Protein AF-A0A2V9PQF4-F1 (afdb_monomer_lite)

Radius of gyration: 22.5 Å; chains: 1; bounding box: 39×33×66 Å

pLDDT: mean 85.59, std 16.94, range [38.25, 98.25]

Secondary structure (DSSP, 8-state):
-----B-SS--TTGGGHHHHHHHHHHH--TTEEEEEEEES--BSS--HHHHHHHHHHHHHHHHHHHTSTTEEEEEEEEE--STTS--SS--THHHHHHHHHHHHHHHHHTTT--SSSS--

Structure (mmCIF, N/CA/C/O backbone):
data_AF-A0A2V9PQF4-F1
#
_entry.id   AF-A0A2V9PQF4-F1
#
loop_
_atom_site.group_PDB
_atom_site.id
_atom_site.type_symbol
_atom_site.label_atom_id
_atom_site.label_alt_id
_atom_site.label_comp_id
_atom_site.label_asym_id
_atom_site.label_entity_id
_atom_site.label_seq_id
_atom_site.pdbx_PDB_ins_code
_atom_site.Cartn_x
_atom_site.Cartn_y
_atom_site.Cartn_z
_atom_site.occupancy
_atom_site.B_iso_or_equiv
_atom_site.auth_seq_id
_atom_site.auth_comp_id
_atom_site.auth_asym_id
_atom_site.auth_atom_id
_atom_site.pdbx_PDB_model_num
ATOM 1 N N . MET A 1 1 ? -7.085 -3.416 -2.091 1.00 93.25 1 MET A N 1
ATOM 2 C CA . MET A 1 1 ? -6.647 -2.292 -2.950 1.00 93.25 1 MET A CA 1
ATOM 3 C C . MET A 1 1 ? -5.700 -2.848 -3.999 1.00 93.25 1 MET A C 1
ATOM 5 O O . MET A 1 1 ? -5.061 -3.845 -3.706 1.00 93.25 1 MET A O 1
ATOM 9 N N . SER A 1 2 ? -5.630 -2.250 -5.186 1.00 95.25 2 SER A N 1
ATOM 10 C CA . SER A 1 2 ? -4.855 -2.750 -6.334 1.00 95.25 2 SER A CA 1
ATOM 11 C C . SER A 1 2 ? -4.392 -1.574 -7.198 1.00 95.25 2 SER A C 1
ATOM 13 O O . SER A 1 2 ? -4.967 -0.488 -7.058 1.00 95.25 2 SER A O 1
ATOM 15 N N . ASP A 1 3 ? -3.405 -1.789 -8.068 1.00 95.56 3 ASP A N 1
ATOM 16 C CA . ASP A 1 3 ? -3.048 -0.884 -9.175 1.00 95.56 3 ASP A CA 1
ATOM 17 C C . ASP A 1 3 ? -2.666 0.536 -8.723 1.00 95.56 3 ASP A C 1
ATOM 19 O O . ASP A 1 3 ? -3.000 1.538 -9.363 1.00 95.56 3 ASP A O 1
ATOM 23 N N . ILE A 1 4 ? -1.962 0.646 -7.595 1.00 95.75 4 ILE A N 1
ATOM 24 C CA . ILE A 1 4 ? -1.623 1.939 -6.987 1.00 95.75 4 ILE A CA 1
ATOM 25 C C . ILE A 1 4 ? -0.454 2.619 -7.713 1.00 95.75 4 ILE A C 1
ATOM 27 O O . ILE A 1 4 ? -0.456 3.846 -7.825 1.00 95.75 4 ILE A O 1
ATOM 31 N N . HIS A 1 5 ? 0.506 1.837 -8.220 1.00 96.19 5 HIS A N 1
ATOM 32 C CA . HIS A 1 5 ? 1.656 2.308 -8.997 1.00 96.19 5 HIS A CA 1
ATOM 33 C C . HIS A 1 5 ? 2.476 3.413 -8.303 1.00 96.19 5 HIS A C 1
ATOM 35 O O . HIS A 1 5 ? 2.659 4.510 -8.837 1.00 96.19 5 HIS A O 1
ATOM 41 N N . PHE A 1 6 ? 2.987 3.135 -7.102 1.00 97.00 6 PHE A N 1
ATOM 42 C CA . PHE A 1 6 ? 3.854 4.054 -6.370 1.00 97.00 6 PHE A CA 1
ATOM 43 C C . PHE A 1 6 ? 5.101 4.417 -7.180 1.00 97.00 6 PHE A C 1
ATOM 45 O O . PHE A 1 6 ? 5.852 3.553 -7.633 1.00 97.00 6 PHE A O 1
ATOM 52 N N . GLY A 1 7 ? 5.332 5.721 -7.321 1.00 95.56 7 GLY A N 1
ATOM 53 C CA . GLY A 1 7 ? 6.536 6.300 -7.908 1.00 95.56 7 GLY A CA 1
ATOM 54 C C . GLY A 1 7 ? 7.259 7.229 -6.931 1.00 95.56 7 GLY A C 1
ATOM 55 O O . GLY A 1 7 ? 6.784 7.503 -5.830 1.00 95.56 7 GLY A O 1
ATOM 56 N N . LEU A 1 8 ? 8.396 7.785 -7.359 1.00 93.50 8 LEU A N 1
ATOM 57 C CA . LEU A 1 8 ? 9.195 8.729 -6.552 1.00 93.50 8 LEU A CA 1
ATOM 58 C C . LEU A 1 8 ? 8.577 10.135 -6.428 1.00 93.50 8 LEU A C 1
ATOM 60 O O . LEU A 1 8 ? 9.115 10.990 -5.729 1.00 93.50 8 LEU A O 1
ATOM 64 N N . GLY A 1 9 ? 7.487 10.396 -7.149 1.00 91.12 9 GLY A N 1
ATOM 65 C CA . GLY A 1 9 ? 6.788 11.677 -7.152 1.00 91.12 9 GLY A CA 1
ATOM 66 C C . GLY A 1 9 ? 5.627 11.738 -6.160 1.00 91.12 9 GLY A C 1
ATOM 67 O O . GLY A 1 9 ? 5.575 11.033 -5.155 1.00 91.12 9 GLY A O 1
ATOM 68 N N . VAL A 1 10 ? 4.660 12.603 -6.462 1.00 89.25 10 VAL A N 1
ATOM 69 C CA . VAL A 1 10 ? 3.424 12.709 -5.682 1.00 89.25 10 VAL A CA 1
ATOM 70 C C . VAL A 1 10 ? 2.529 11.511 -5.987 1.00 89.25 10 VAL A C 1
ATOM 72 O O . VAL A 1 10 ? 2.092 11.333 -7.121 1.00 89.25 10 VAL A O 1
ATOM 75 N N . ASN A 1 11 ? 2.207 10.731 -4.957 1.00 92.44 11 ASN A N 1
ATOM 76 C CA . ASN A 1 11 ? 1.321 9.578 -5.070 1.00 92.44 11 ASN A CA 1
ATOM 77 C C . ASN A 1 11 ? -0.078 9.934 -4.562 1.00 92.44 11 ASN A C 1
ATOM 79 O O . ASN A 1 11 ? -0.268 10.280 -3.393 1.00 92.44 11 ASN A O 1
ATOM 83 N N . ALA A 1 12 ? -1.081 9.835 -5.438 1.00 92.38 12 ALA A N 1
ATOM 84 C CA . ALA A 1 12 ? -2.456 10.221 -5.119 1.00 92.38 12 ALA A CA 1
ATOM 85 C C . ALA A 1 12 ? -3.061 9.401 -3.965 1.00 92.38 12 ALA A C 1
ATOM 87 O O . ALA A 1 12 ? -3.910 9.910 -3.234 1.00 92.38 12 ALA A O 1
ATOM 88 N N . ALA A 1 13 ? -2.625 8.149 -3.790 1.00 93.62 13 ALA A N 1
ATOM 89 C CA . ALA A 1 13 ? -3.068 7.286 -2.700 1.00 93.62 13 ALA A CA 1
ATOM 90 C C . ALA A 1 13 ? -2.664 7.836 -1.322 1.00 93.62 13 ALA A C 1
ATOM 92 O O . ALA A 1 13 ? -3.488 7.848 -0.409 1.00 93.62 13 ALA A O 1
ATOM 93 N N . SER A 1 14 ? -1.450 8.379 -1.183 1.00 93.12 14 SER A N 1
ATOM 94 C CA . SER A 1 14 ? -0.945 8.911 0.090 1.00 93.12 14 SER A CA 1
ATOM 95 C C . SER A 1 14 ? -1.777 10.086 0.607 1.00 93.12 14 SER A C 1
ATOM 97 O O . SER A 1 14 ? -2.049 10.180 1.800 1.00 93.12 14 SER A O 1
ATOM 99 N N . ALA A 1 15 ? -2.284 10.936 -0.289 1.00 94.62 15 ALA A N 1
ATOM 100 C CA . ALA A 1 15 ? -3.177 12.039 0.075 1.00 94.62 15 ALA A CA 1
ATOM 101 C C . ALA A 1 15 ? -4.594 11.587 0.490 1.00 94.62 15 ALA A C 1
ATOM 103 O O . ALA A 1 15 ? -5.392 12.409 0.943 1.00 94.62 15 ALA A O 1
ATOM 104 N N . LYS A 1 16 ? -4.924 10.300 0.311 1.00 96.25 16 LYS A N 1
ATOM 105 C CA . LYS A 1 16 ? -6.264 9.737 0.525 1.00 96.25 16 LYS A CA 1
ATOM 106 C C . LYS A 1 16 ? -6.392 8.876 1.783 1.00 96.25 16 LYS A C 1
ATOM 108 O O . LYS A 1 16 ? -7.463 8.320 2.009 1.00 96.25 16 LYS A O 1
ATOM 113 N N . ILE A 1 17 ? -5.349 8.758 2.610 1.00 97.50 17 ILE A N 1
ATOM 114 C CA . ILE A 1 17 ? -5.343 7.854 3.778 1.00 97.50 17 ILE A CA 1
ATOM 115 C C . ILE A 1 17 ? -6.546 8.097 4.703 1.00 97.50 17 ILE A C 1
ATOM 117 O O . ILE A 1 17 ? -7.227 7.149 5.091 1.00 97.50 17 ILE A O 1
ATOM 121 N N . GLN A 1 18 ? -6.860 9.355 5.026 1.00 97.88 18 GLN A N 1
ATOM 122 C CA . GLN A 1 18 ? -7.981 9.662 5.924 1.00 97.88 18 GLN A CA 1
ATOM 123 C C . GLN A 1 18 ? -9.344 9.393 5.277 1.00 97.88 18 GLN A C 1
ATOM 125 O O . GLN A 1 18 ? -10.268 8.947 5.949 1.00 97.88 18 GLN A O 1
ATOM 130 N N . GLN A 1 19 ? -9.465 9.610 3.968 1.00 98.00 19 GLN A N 1
ATOM 131 C CA . GLN A 1 19 ? -10.668 9.300 3.203 1.00 98.00 19 GLN A CA 1
ATOM 132 C C . GLN A 1 19 ? -10.886 7.784 3.128 1.00 98.00 19 GLN A C 1
ATOM 134 O O . GLN A 1 19 ? -12.012 7.328 3.301 1.00 98.00 19 GLN A O 1
ATOM 139 N N . ILE A 1 20 ? -9.816 7.003 2.941 1.00 97.31 20 ILE A N 1
ATOM 140 C CA . ILE A 1 20 ? -9.859 5.535 2.977 1.00 97.31 20 ILE A CA 1
ATOM 141 C C . ILE A 1 20 ? -10.287 5.062 4.367 1.00 97.31 20 ILE A C 1
ATOM 143 O O . ILE A 1 20 ? -11.227 4.279 4.472 1.00 97.31 20 ILE A O 1
ATOM 147 N N . LYS A 1 21 ? -9.663 5.578 5.436 1.00 97.00 21 LYS A N 1
ATOM 148 C CA . LYS A 1 21 ? -10.067 5.279 6.817 1.00 97.00 21 LYS A CA 1
ATOM 149 C C . LYS A 1 21 ? -11.552 5.570 7.032 1.00 97.00 21 LYS A C 1
ATOM 151 O O . LYS A 1 21 ? -12.256 4.717 7.558 1.00 97.00 21 LYS A O 1
ATOM 156 N N . GLY A 1 22 ? -12.020 6.752 6.632 1.00 97.00 22 GLY A N 1
ATOM 157 C CA . GLY A 1 22 ? -13.417 7.156 6.791 1.00 97.00 22 GLY A CA 1
ATOM 158 C C . GLY A 1 22 ? -14.386 6.239 6.047 1.00 97.00 22 GLY A C 1
ATOM 159 O O . GLY A 1 22 ? -15.396 5.844 6.619 1.00 97.00 22 GLY A O 1
ATOM 160 N N . ALA A 1 23 ? -14.047 5.851 4.815 1.00 96.50 23 ALA A N 1
ATOM 161 C CA . ALA A 1 23 ? -14.845 4.922 4.019 1.00 96.50 23 ALA A CA 1
ATOM 162 C C . ALA A 1 23 ? -14.881 3.510 4.621 1.00 96.50 23 ALA A C 1
ATOM 164 O O . ALA A 1 23 ? -15.921 2.871 4.620 1.00 96.50 23 ALA A O 1
ATOM 165 N N . VAL A 1 24 ? -13.770 3.015 5.175 1.00 95.25 24 VAL A N 1
ATOM 166 C CA . VAL A 1 24 ? -13.779 1.734 5.901 1.00 95.25 24 VAL A CA 1
ATOM 167 C C . VAL A 1 24 ? -14.619 1.861 7.171 1.00 95.25 24 VAL A C 1
ATOM 169 O O . VAL A 1 24 ? -15.468 1.018 7.435 1.00 95.25 24 VAL A O 1
ATOM 172 N N . GLN A 1 25 ? -14.424 2.937 7.937 1.00 95.12 25 GLN A N 1
ATOM 173 C CA . GLN A 1 25 ? -15.127 3.174 9.195 1.00 95.12 25 GLN A CA 1
ATOM 174 C C . GLN A 1 25 ? -16.652 3.264 9.022 1.00 95.12 25 GLN A C 1
ATOM 176 O O . GLN A 1 25 ? -17.375 2.881 9.937 1.00 95.12 25 GLN A O 1
ATOM 181 N N . SER A 1 26 ? -17.149 3.749 7.879 1.00 94.69 26 SER A N 1
ATOM 182 C CA . SER A 1 26 ? -18.592 3.818 7.616 1.00 94.69 26 SER A CA 1
ATOM 183 C C . SER A 1 26 ? -19.245 2.462 7.340 1.00 94.69 26 SER A C 1
ATOM 185 O O . SER A 1 26 ? -20.460 2.360 7.466 1.00 94.69 26 SER A O 1
ATOM 187 N N . GLU A 1 27 ? -18.467 1.439 6.979 1.00 91.94 27 GLU A N 1
ATOM 188 C CA . GLU A 1 27 ? -18.982 0.120 6.576 1.00 91.94 27 GLU A CA 1
ATOM 189 C C . GLU A 1 27 ? -18.870 -0.943 7.676 1.00 91.94 27 GLU A C 1
ATOM 191 O O . GLU A 1 27 ? -19.556 -1.965 7.648 1.00 91.94 27 GLU A O 1
ATOM 196 N N . ILE A 1 28 ? -17.985 -0.732 8.646 1.00 89.69 28 ILE A N 1
ATOM 197 C CA . ILE A 1 28 ? -17.714 -1.710 9.701 1.00 89.69 28 ILE A CA 1
ATOM 198 C C . ILE A 1 28 ? -18.725 -1.624 10.852 1.00 89.69 28 ILE A C 1
ATOM 200 O O . ILE A 1 28 ? -19.247 -0.563 11.194 1.00 89.69 28 ILE A O 1
ATOM 204 N N . GLN A 1 29 ? -18.946 -2.759 11.508 1.00 85.19 29 GLN A N 1
ATOM 205 C CA . GLN A 1 29 ? -19.729 -2.857 12.740 1.00 85.19 29 GLN A CA 1
ATOM 206 C C . GLN A 1 29 ? -18.820 -3.180 13.932 1.00 85.19 29 GLN A C 1
ATOM 208 O O . GLN A 1 29 ? -17.632 -3.479 13.777 1.00 85.19 29 GLN A O 1
ATOM 213 N N . GLU A 1 30 ? -19.372 -3.121 15.140 1.00 81.38 30 GLU A N 1
ATOM 214 C CA . GLU A 1 30 ? -18.645 -3.491 16.353 1.00 81.38 30 GLU A CA 1
ATOM 215 C C . GLU A 1 30 ? -18.164 -4.952 16.290 1.00 81.38 30 GLU A C 1
ATOM 217 O O . GLU A 1 30 ? -18.938 -5.852 15.968 1.00 81.38 30 GLU A O 1
ATOM 222 N N . GLY A 1 31 ? -16.878 -5.186 16.585 1.00 81.81 31 GLY A N 1
ATOM 223 C CA . GLY A 1 31 ? -16.286 -6.529 16.570 1.00 81.81 31 GLY A CA 1
ATOM 224 C C . GLY A 1 31 ? -15.847 -7.020 15.186 1.00 81.81 31 GLY A C 1
ATOM 225 O O . GLY A 1 31 ? -15.726 -8.226 14.985 1.00 81.81 31 GLY A O 1
ATOM 226 N N . THR A 1 32 ? -15.609 -6.112 14.234 1.00 92.69 32 THR A N 1
ATOM 227 C CA . THR A 1 32 ? -15.147 -6.470 12.884 1.00 92.69 32 THR A CA 1
ATOM 228 C C . THR A 1 32 ? -13.644 -6.766 12.861 1.00 92.69 32 THR A C 1
ATOM 230 O O . THR A 1 32 ? -12.823 -5.958 13.306 1.00 92.69 32 THR A O 1
ATOM 233 N N . ASP A 1 33 ? -13.279 -7.904 12.272 1.00 95.38 33 ASP A N 1
ATOM 234 C CA . ASP A 1 33 ? -11.904 -8.224 11.893 1.00 95.38 33 ASP A CA 1
ATOM 235 C C . ASP A 1 33 ? -11.557 -7.548 10.555 1.00 95.38 33 ASP A C 1
ATOM 237 O O . ASP A 1 33 ? -12.312 -7.643 9.587 1.00 95.38 33 ASP A O 1
ATOM 241 N N . LEU A 1 34 ? -10.403 -6.880 10.479 1.00 96.00 34 LEU A N 1
ATOM 242 C CA . LEU A 1 34 ? -9.969 -6.134 9.294 1.00 96.00 34 LEU A CA 1
ATOM 243 C C . LEU A 1 34 ? -8.628 -6.651 8.772 1.00 96.00 34 LEU A C 1
ATOM 245 O O . LEU A 1 34 ? -7.636 -6.648 9.497 1.00 96.00 34 LEU A O 1
ATOM 249 N N . LEU A 1 35 ? -8.582 -7.028 7.495 1.00 97.19 35 LEU A N 1
ATOM 250 C CA . LEU A 1 35 ? -7.363 -7.413 6.782 1.00 97.19 35 LEU A CA 1
ATOM 251 C C . LEU A 1 35 ? -7.127 -6.451 5.614 1.00 97.19 35 LEU A C 1
ATOM 253 O O . LEU A 1 35 ? -8.006 -6.278 4.767 1.00 97.19 35 LEU A O 1
ATOM 257 N N . LEU A 1 36 ? -5.944 -5.841 5.547 1.00 97.50 36 LEU A N 1
ATOM 258 C CA . LEU A 1 36 ? -5.552 -5.016 4.406 1.00 97.50 36 LEU A CA 1
ATOM 259 C C . LEU A 1 36 ? -4.914 -5.903 3.332 1.00 97.50 36 LEU A C 1
ATOM 261 O O . LEU A 1 36 ? -3.949 -6.611 3.595 1.00 97.50 36 LEU A O 1
ATOM 265 N N . ILE A 1 37 ? -5.435 -5.857 2.108 1.00 98.06 37 ILE A N 1
ATOM 266 C CA . ILE A 1 37 ? -4.876 -6.606 0.975 1.00 98.06 37 ILE A CA 1
ATOM 267 C C . ILE A 1 37 ? -4.461 -5.622 -0.118 1.00 98.06 37 ILE A C 1
ATOM 269 O O . ILE A 1 37 ? -5.290 -4.825 -0.571 1.00 98.06 37 ILE A O 1
ATOM 273 N N . LEU A 1 38 ? -3.202 -5.697 -0.552 1.00 97.75 38 LEU A N 1
ATOM 274 C CA . LEU A 1 38 ? -2.691 -5.053 -1.762 1.00 97.75 38 LEU A CA 1
ATOM 275 C C . LEU A 1 38 ? -2.522 -6.133 -2.835 1.00 97.75 38 LEU A C 1
ATOM 277 O O . LEU A 1 38 ? -1.659 -6.997 -2.711 1.00 97.75 38 LEU A O 1
ATOM 281 N N . SER A 1 39 ? -3.381 -6.122 -3.849 1.00 96.69 39 SER A N 1
ATOM 282 C CA . SER A 1 39 ? -3.556 -7.219 -4.807 1.00 96.69 39 SER A CA 1
ATOM 283 C C . SER A 1 39 ? -2.865 -6.986 -6.153 1.00 96.69 39 SER A C 1
ATOM 285 O O . SER A 1 39 ? -3.432 -7.332 -7.184 1.00 96.69 39 SER A O 1
ATOM 287 N N . GLY A 1 40 ? -1.662 -6.418 -6.139 1.00 94.56 40 GLY A N 1
ATOM 288 C CA . GLY A 1 40 ? -0.839 -6.223 -7.331 1.00 94.56 40 GLY A CA 1
ATOM 289 C C . GLY A 1 40 ? -0.654 -4.769 -7.737 1.00 94.56 40 GLY A C 1
ATOM 290 O O . GLY A 1 40 ? -1.348 -3.869 -7.251 1.00 94.56 40 GLY A O 1
ATOM 291 N N . ASP A 1 41 ? 0.328 -4.578 -8.617 1.00 96.75 41 ASP A N 1
ATOM 292 C CA . ASP A 1 41 ? 0.744 -3.309 -9.211 1.00 96.75 41 ASP A CA 1
ATOM 293 C C . ASP A 1 41 ? 0.903 -2.212 -8.149 1.00 96.75 41 ASP A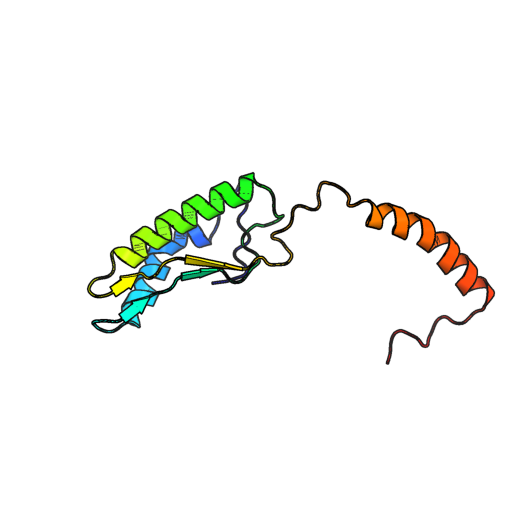 C 1
ATOM 295 O O . ASP A 1 41 ? 0.306 -1.128 -8.176 1.00 96.75 41 ASP A O 1
ATOM 299 N N . ILE A 1 42 ? 1.706 -2.557 -7.142 1.00 97.44 42 ILE A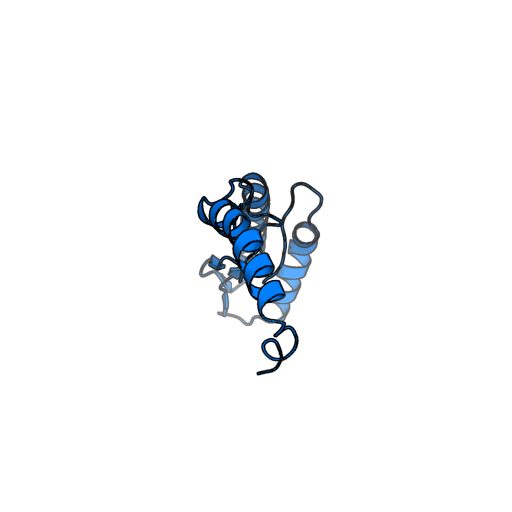 N 1
ATOM 300 C CA . ILE A 1 42 ? 2.032 -1.712 -6.000 1.00 97.44 42 ILE A CA 1
ATOM 301 C C . ILE A 1 42 ? 3.037 -0.650 -6.434 1.00 97.44 42 ILE A C 1
ATOM 303 O O . ILE A 1 42 ? 2.805 0.530 -6.190 1.00 97.44 42 ILE A O 1
ATOM 307 N N . ALA A 1 43 ? 4.139 -1.049 -7.064 1.00 97.38 43 ALA A N 1
ATOM 308 C CA . ALA A 1 43 ? 5.178 -0.172 -7.589 1.00 97.38 43 ALA A CA 1
ATOM 309 C C . ALA A 1 43 ? 4.922 0.173 -9.066 1.00 97.38 43 ALA A C 1
ATOM 311 O O . ALA A 1 43 ? 4.269 -0.569 -9.792 1.00 97.38 43 ALA A O 1
ATOM 312 N N . PHE A 1 44 ? 5.438 1.314 -9.530 1.00 96.69 44 PHE A N 1
ATOM 313 C CA . PHE A 1 44 ? 5.289 1.739 -10.926 1.00 96.69 44 PHE A CA 1
ATOM 314 C C . PHE A 1 44 ? 6.135 0.904 -11.908 1.00 96.69 44 PHE A C 1
ATOM 316 O O . PHE A 1 44 ? 5.695 0.608 -13.022 1.00 96.69 44 PHE A O 1
ATOM 323 N N . SER A 1 45 ? 7.360 0.547 -11.514 1.00 95.94 45 SER A N 1
ATOM 324 C CA . SER A 1 45 ? 8.323 -0.196 -12.337 1.00 95.94 45 SER A CA 1
ATOM 325 C C . SER A 1 45 ? 9.138 -1.239 -11.561 1.00 95.94 45 SER A C 1
ATOM 327 O O . SER A 1 45 ? 10.180 -1.691 -12.035 1.00 95.94 45 SER A O 1
ATOM 329 N N . GLY A 1 46 ? 8.687 -1.597 -10.358 1.00 95.44 46 GLY A N 1
ATOM 330 C CA . GLY A 1 46 ? 9.289 -2.625 -9.513 1.00 95.44 46 GLY A CA 1
ATOM 331 C C . GLY A 1 46 ? 10.602 -2.215 -8.846 1.00 95.44 46 GLY A C 1
ATOM 332 O O . GLY A 1 46 ? 11.260 -3.048 -8.220 1.00 95.44 46 GLY A O 1
ATOM 333 N N . LYS A 1 47 ? 11.006 -0.944 -8.945 1.00 95.94 47 LYS A N 1
ATOM 334 C CA . LYS A 1 47 ? 12.292 -0.482 -8.406 1.00 95.94 47 LYS A CA 1
ATOM 335 C C . LYS A 1 47 ? 12.246 -0.404 -6.889 1.00 95.94 47 LYS A C 1
ATOM 337 O O . LYS A 1 47 ? 11.272 0.057 -6.300 1.00 95.94 47 LYS A O 1
ATOM 342 N N . GLN A 1 48 ? 13.363 -0.725 -6.238 1.00 96.06 48 GLN A N 1
ATOM 343 C CA . GLN A 1 48 ? 13.453 -0.715 -4.772 1.00 96.06 48 GLN A CA 1
ATOM 344 C C . GLN A 1 48 ? 13.021 0.620 -4.139 1.00 96.06 48 GLN A C 1
ATOM 346 O O . GLN A 1 48 ? 12.336 0.627 -3.121 1.00 96.06 48 GLN A O 1
ATOM 351 N N . ALA A 1 49 ? 13.387 1.750 -4.748 1.00 97.00 49 ALA A N 1
ATOM 352 C CA . ALA A 1 49 ? 13.029 3.068 -4.227 1.00 97.00 49 ALA A 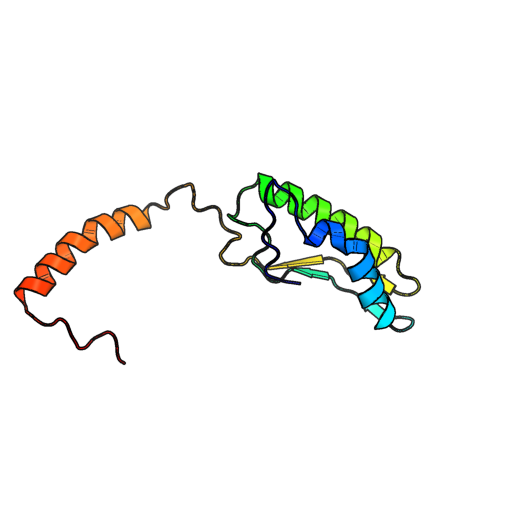CA 1
ATOM 353 C C . ALA A 1 49 ? 11.512 3.351 -4.279 1.00 97.00 49 ALA A C 1
ATOM 355 O O . ALA A 1 49 ? 11.007 4.091 -3.441 1.00 97.00 49 ALA A O 1
ATOM 356 N N . GLU A 1 50 ? 10.780 2.744 -5.218 1.00 97.31 50 GLU A N 1
ATOM 357 C CA . GLU A 1 50 ? 9.315 2.834 -5.297 1.00 97.31 50 GLU A CA 1
ATOM 358 C C . GLU A 1 50 ? 8.664 2.057 -4.145 1.00 97.31 50 GLU A C 1
ATOM 360 O O . GLU A 1 50 ? 7.725 2.542 -3.516 1.00 97.31 50 GLU A O 1
ATOM 365 N N . TYR A 1 51 ? 9.226 0.897 -3.793 1.00 97.19 51 TYR A N 1
ATOM 366 C CA . TYR A 1 51 ? 8.777 0.122 -2.637 1.00 97.19 51 TYR A CA 1
ATOM 367 C C . TYR A 1 51 ? 9.033 0.816 -1.306 1.00 97.19 51 TYR A C 1
ATOM 369 O O . TYR A 1 51 ? 8.206 0.686 -0.410 1.00 97.19 51 TYR A O 1
ATOM 377 N N . SER A 1 52 ? 10.114 1.587 -1.162 1.00 97.62 52 SER A N 1
ATOM 378 C CA . SER A 1 52 ? 10.306 2.410 0.040 1.00 97.62 52 SER A CA 1
ATOM 379 C C . SER A 1 52 ? 9.127 3.367 0.247 1.00 97.62 52 SER A C 1
ATOM 381 O O . SER A 1 52 ? 8.578 3.442 1.342 1.00 97.62 52 SER A O 1
ATOM 383 N N . VAL A 1 53 ? 8.670 4.022 -0.826 1.00 97.56 53 VAL A N 1
ATOM 384 C CA . VAL A 1 53 ? 7.501 4.915 -0.782 1.00 97.56 53 VAL A CA 1
ATOM 385 C C . VAL A 1 53 ? 6.210 4.140 -0.493 1.00 97.56 53 VAL A C 1
ATOM 387 O O . VAL A 1 53 ? 5.376 4.593 0.291 1.00 97.56 53 VAL A O 1
ATOM 390 N N . ALA A 1 54 ? 6.041 2.961 -1.098 1.00 97.19 54 ALA A N 1
ATOM 391 C CA . ALA A 1 54 ? 4.888 2.103 -0.842 1.00 97.19 54 ALA A CA 1
ATOM 392 C C . ALA A 1 54 ? 4.830 1.625 0.621 1.00 97.19 54 ALA A C 1
ATOM 394 O O . ALA A 1 54 ? 3.752 1.597 1.211 1.00 97.19 54 ALA A O 1
ATOM 395 N N . ILE A 1 55 ? 5.976 1.286 1.220 1.00 97.56 55 ILE A N 1
ATOM 396 C CA . ILE A 1 55 ? 6.081 0.870 2.625 1.00 97.56 55 ILE A CA 1
ATOM 397 C C . ILE A 1 55 ? 5.657 2.009 3.550 1.00 97.56 55 ILE A C 1
ATOM 399 O O . ILE A 1 55 ? 4.838 1.776 4.437 1.00 97.56 55 ILE A O 1
ATOM 403 N N . ASP A 1 56 ? 6.145 3.231 3.322 1.00 97.44 56 ASP A N 1
ATOM 404 C CA . ASP A 1 56 ? 5.753 4.397 4.123 1.00 97.44 56 ASP A CA 1
ATOM 405 C C . ASP A 1 56 ? 4.231 4.609 4.079 1.00 97.44 56 ASP A C 1
ATOM 407 O O . ASP A 1 56 ? 3.582 4.779 5.114 1.00 97.44 56 ASP A O 1
ATOM 411 N N . PHE A 1 57 ? 3.632 4.499 2.887 1.00 97.69 57 PHE A N 1
ATOM 412 C CA . PHE A 1 57 ? 2.180 4.552 2.728 1.00 97.69 57 PHE A CA 1
ATOM 413 C C . PHE A 1 57 ? 1.455 3.437 3.490 1.00 97.69 57 PHE A C 1
ATOM 415 O O . PHE A 1 57 ? 0.473 3.718 4.178 1.00 97.69 57 PHE A O 1
ATOM 422 N N . VAL A 1 58 ? 1.902 2.182 3.361 1.00 97.94 58 VAL A N 1
ATOM 423 C CA . VAL A 1 58 ? 1.271 1.034 4.030 1.00 97.94 58 VAL A CA 1
ATOM 424 C C . VAL A 1 58 ? 1.331 1.214 5.539 1.00 97.94 58 VAL A C 1
ATOM 426 O O . VAL A 1 58 ? 0.307 1.078 6.196 1.00 97.94 58 VAL A O 1
ATOM 429 N N . VAL A 1 59 ? 2.483 1.606 6.083 1.00 98.06 59 VAL A N 1
ATOM 430 C CA . VAL A 1 59 ? 2.659 1.859 7.517 1.00 98.06 59 VAL A CA 1
ATOM 431 C C . VAL A 1 59 ? 1.694 2.939 8.013 1.00 98.06 59 VAL A C 1
ATOM 433 O O . VAL A 1 59 ? 1.072 2.785 9.066 1.00 98.06 59 VAL A O 1
ATOM 436 N N . ASP A 1 60 ? 1.535 4.031 7.271 1.00 98.25 60 ASP A N 1
ATOM 437 C CA . ASP A 1 60 ? 0.633 5.108 7.677 1.00 98.25 60 ASP A CA 1
ATOM 438 C C . ASP A 1 60 ? -0.847 4.741 7.510 1.00 98.25 60 ASP A C 1
ATOM 440 O O . ASP A 1 60 ? -1.677 5.117 8.347 1.00 98.25 60 ASP A O 1
ATOM 444 N N . LEU A 1 61 ? -1.189 3.953 6.489 1.00 98.19 61 LEU A N 1
ATOM 445 C CA . LEU A 1 61 ? -2.534 3.417 6.316 1.00 98.19 61 LEU A CA 1
ATOM 446 C C . LEU A 1 61 ? -2.880 2.403 7.413 1.00 98.19 61 LEU A C 1
ATOM 448 O O . LEU A 1 61 ? -3.964 2.486 7.985 1.00 98.19 61 LEU A O 1
ATOM 452 N N . GLU A 1 62 ? -1.970 1.494 7.761 1.00 97.88 62 GLU A N 1
ATOM 453 C CA . GLU A 1 62 ? -2.142 0.543 8.862 1.00 97.88 62 GLU A CA 1
ATOM 454 C C . GLU A 1 62 ? -2.434 1.268 10.175 1.00 97.88 62 GLU A C 1
ATOM 456 O O . GLU A 1 62 ? -3.426 0.956 10.832 1.00 97.88 62 GLU A O 1
ATOM 461 N N . LYS A 1 63 ? -1.646 2.296 10.524 1.00 97.94 63 LYS A N 1
ATOM 462 C CA . LYS A 1 63 ? -1.907 3.129 11.713 1.00 97.94 63 LYS A CA 1
ATOM 463 C C . LYS A 1 63 ? -3.295 3.767 11.660 1.00 97.94 63 LYS A C 1
ATOM 465 O O . LYS A 1 63 ? -4.014 3.787 12.662 1.00 97.94 63 LYS A O 1
ATOM 470 N N . ALA A 1 64 ? -3.691 4.297 10.502 1.00 97.88 64 ALA A N 1
ATOM 471 C CA . ALA A 1 64 ? -4.999 4.919 10.334 1.00 97.88 64 ALA A CA 1
ATOM 472 C C . ALA A 1 64 ? -6.140 3.904 10.527 1.00 97.88 64 ALA A C 1
ATOM 474 O O . ALA A 1 64 ? -7.100 4.207 11.239 1.00 97.88 64 ALA A O 1
ATOM 475 N N . LEU A 1 65 ? -6.021 2.700 9.966 1.00 96.62 65 LEU A N 1
ATOM 476 C CA . LEU A 1 65 ? -7.014 1.631 10.090 1.00 96.62 65 LEU A CA 1
ATOM 477 C C . LEU A 1 65 ? -7.070 1.045 11.510 1.00 96.62 65 LEU A C 1
ATOM 479 O O . LEU A 1 65 ? -8.156 0.846 12.045 1.00 96.62 65 LEU A O 1
ATOM 483 N N . GLN A 1 66 ? -5.922 0.849 12.160 1.00 95.62 66 GLN A N 1
ATOM 484 C CA . GLN A 1 66 ? -5.832 0.389 13.554 1.00 95.62 66 GLN A CA 1
ATOM 485 C C . GLN A 1 66 ? -6.426 1.391 14.551 1.00 95.62 66 GLN A C 1
ATOM 487 O O . GLN A 1 66 ? -6.860 1.008 15.632 1.00 95.62 66 GLN A O 1
ATOM 492 N N . SER A 1 67 ? -6.465 2.679 14.196 1.00 95.75 67 SER A N 1
ATOM 493 C CA . SER A 1 67 ? -7.094 3.712 15.027 1.00 95.75 67 SER A CA 1
ATOM 494 C C . SER A 1 67 ? -8.627 3.721 14.959 1.00 95.75 67 SER A C 1
ATOM 496 O O . SER A 1 67 ? -9.258 4.555 15.614 1.00 95.75 67 SER A O 1
ATOM 498 N N . ILE A 1 68 ? -9.240 2.859 14.140 1.00 94.88 68 ILE A N 1
ATOM 499 C CA . ILE A 1 68 ? -10.694 2.745 14.071 1.00 94.88 68 ILE A CA 1
ATOM 500 C C . ILE A 1 68 ? -11.196 1.988 15.319 1.00 94.88 68 ILE A C 1
ATOM 502 O O . ILE A 1 68 ? -10.726 0.881 15.586 1.00 94.88 68 ILE A O 1
ATOM 506 N N . PRO A 1 69 ? -12.133 2.555 16.105 1.00 91.94 69 PRO A N 1
ATOM 507 C CA . PRO A 1 69 ? -12.636 1.900 17.310 1.00 91.94 69 PRO A CA 1
ATOM 508 C C . PRO A 1 69 ? -13.287 0.545 17.017 1.00 91.94 69 PRO A C 1
ATOM 510 O O . PRO A 1 69 ? -13.967 0.389 16.006 1.00 91.94 69 PRO A O 1
ATOM 513 N N . ASN A 1 70 ? -13.133 -0.404 17.944 1.00 88.56 70 ASN A N 1
ATOM 514 C CA . ASN A 1 70 ? -13.774 -1.727 17.911 1.00 88.56 70 ASN A CA 1
ATOM 515 C C . ASN A 1 70 ? -13.447 -2.585 16.673 1.00 88.56 70 ASN A C 1
ATOM 517 O O . ASN A 1 70 ? -14.195 -3.511 16.350 1.00 88.56 70 ASN A O 1
ATOM 521 N N . VAL A 1 71 ? -12.321 -2.299 16.014 1.00 92.31 71 VAL A N 1
ATOM 522 C CA . VAL A 1 71 ? -11.759 -3.102 14.925 1.00 92.31 71 VAL A CA 1
ATOM 523 C C . VAL A 1 71 ? -10.569 -3.893 15.429 1.00 92.31 71 VAL A C 1
ATOM 525 O O . VAL A 1 71 ? -9.683 -3.356 16.096 1.00 92.31 71 VAL A O 1
ATOM 528 N N . LYS A 1 72 ? -10.501 -5.165 15.041 1.00 94.75 72 LYS A N 1
ATOM 529 C CA . LYS A 1 72 ? -9.296 -5.973 15.202 1.00 94.75 72 LYS A CA 1
ATOM 530 C C . LYS A 1 72 ? -8.560 -6.043 13.869 1.00 94.75 72 LYS A C 1
ATOM 532 O O . LYS A 1 72 ? -8.958 -6.760 12.955 1.00 94.75 72 LYS A O 1
ATOM 537 N N . PHE A 1 73 ? -7.467 -5.297 13.755 1.00 96.25 73 PHE A N 1
ATOM 538 C CA . PHE A 1 73 ? -6.614 -5.352 12.572 1.00 96.25 73 PHE A CA 1
ATOM 539 C C . PHE A 1 73 ? -5.784 -6.643 12.572 1.00 96.25 73 PHE A C 1
ATOM 541 O O . PHE A 1 73 ? -5.019 -6.895 13.501 1.00 96.25 73 PHE A O 1
ATOM 548 N N . LEU A 1 74 ? -5.951 -7.468 11.542 1.00 97.12 74 LEU A N 1
ATOM 549 C CA . LEU A 1 74 ? -5.311 -8.778 11.413 1.00 97.12 74 LEU A CA 1
ATOM 550 C C . LEU A 1 74 ? -3.946 -8.716 10.720 1.00 97.12 74 LEU A C 1
ATOM 552 O O . LEU A 1 74 ? -3.154 -9.645 10.865 1.00 97.12 74 LEU A O 1
ATOM 556 N N . GLY A 1 75 ? -3.665 -7.638 9.985 1.00 96.88 75 GLY A N 1
ATOM 557 C CA . GLY A 1 75 ? -2.409 -7.437 9.270 1.00 96.88 75 GLY A CA 1
ATOM 558 C C . GLY A 1 75 ? -2.607 -7.009 7.820 1.00 96.88 75 GLY A C 1
ATOM 559 O O . GLY A 1 75 ? -3.715 -6.667 7.392 1.00 96.88 75 GLY A O 1
ATOM 560 N N . THR A 1 76 ? -1.506 -7.070 7.075 1.00 98.06 76 THR A N 1
ATOM 561 C CA . THR A 1 76 ? -1.444 -6.706 5.660 1.00 98.06 76 THR A CA 1
ATOM 562 C C . THR A 1 76 ? -0.907 -7.866 4.834 1.00 98.06 76 THR A C 1
ATOM 564 O O . THR A 1 76 ? 0.089 -8.490 5.196 1.00 98.06 76 THR A O 1
ATOM 567 N N . VAL A 1 77 ? -1.565 -8.148 3.712 1.00 98.06 77 VAL A N 1
ATOM 568 C CA . VAL A 1 77 ? -1.141 -9.136 2.716 1.00 98.06 77 VAL A CA 1
ATOM 569 C C . VAL A 1 77 ? -0.862 -8.420 1.404 1.00 98.06 77 VAL A C 1
ATOM 571 O O . VAL A 1 77 ? -1.673 -7.616 0.943 1.00 98.06 77 VAL A O 1
ATOM 574 N N . THR A 1 78 ? 0.273 -8.734 0.788 1.00 96.75 78 THR A N 1
ATOM 575 C CA . THR A 1 78 ? 0.654 -8.218 -0.526 1.00 96.75 78 THR A CA 1
ATOM 576 C C . THR A 1 78 ? 0.745 -9.360 -1.531 1.00 96.75 78 THR A C 1
ATOM 578 O O . THR A 1 78 ? 1.234 -10.448 -1.227 1.00 96.75 78 THR A O 1
ATOM 581 N N . VAL A 1 79 ? 0.248 -9.113 -2.736 1.00 96.62 79 VAL A N 1
ATOM 582 C CA . VAL A 1 79 ? 0.376 -9.994 -3.897 1.00 96.62 79 VAL A CA 1
ATOM 583 C C . VAL A 1 79 ? 1.038 -9.164 -4.995 1.00 96.62 79 VAL A C 1
ATOM 585 O O . VAL A 1 79 ? 0.566 -8.054 -5.227 1.00 96.62 79 VAL A O 1
ATOM 588 N N . PRO A 1 80 ? 2.122 -9.632 -5.636 1.00 94.88 80 PRO A N 1
ATOM 589 C CA . PRO A 1 80 ? 2.774 -8.875 -6.699 1.00 94.88 80 PRO A CA 1
ATOM 590 C C . PRO A 1 80 ? 1.962 -8.924 -8.001 1.00 94.88 80 PRO A C 1
ATOM 592 O O . PRO A 1 80 ? 1.415 -9.969 -8.359 1.00 94.88 80 PRO A O 1
ATOM 595 N N . GLY A 1 81 ? 1.916 -7.800 -8.712 1.00 94.88 81 GLY A N 1
ATOM 596 C CA . GLY A 1 81 ? 1.420 -7.670 -10.082 1.00 94.88 81 GLY A CA 1
ATOM 597 C C . GLY A 1 81 ? 2.547 -7.676 -11.119 1.00 94.88 81 GLY A C 1
ATOM 598 O O . GLY A 1 81 ? 3.698 -8.004 -10.821 1.00 94.88 81 GLY A O 1
ATOM 599 N N . ASN A 1 82 ? 2.232 -7.325 -12.364 1.00 93.69 82 ASN A N 1
ATOM 600 C CA . ASN A 1 82 ? 3.217 -7.307 -13.448 1.00 93.69 82 ASN A CA 1
ATOM 601 C C . ASN A 1 82 ? 4.148 -6.087 -13.389 1.00 93.69 82 ASN A C 1
ATOM 603 O O . ASN A 1 82 ? 5.287 -6.189 -13.845 1.00 93.69 82 ASN A O 1
ATOM 607 N N . HIS A 1 83 ? 3.701 -4.962 -12.824 1.00 94.06 83 HIS A N 1
ATOM 608 C CA . HIS A 1 83 ? 4.528 -3.761 -12.646 1.00 94.06 83 HIS A CA 1
ATOM 609 C C . HIS A 1 83 ? 5.475 -3.844 -11.444 1.00 94.06 83 HIS A C 1
ATOM 611 O O . HIS A 1 83 ? 6.401 -3.047 -11.322 1.00 94.06 83 HIS A O 1
ATOM 617 N N . ASP A 1 84 ? 5.285 -4.842 -10.585 1.00 94.75 84 ASP A N 1
ATOM 618 C CA . ASP A 1 84 ? 6.021 -5.015 -9.335 1.00 94.75 84 ASP A CA 1
ATOM 619 C C . ASP A 1 84 ? 7.427 -5.615 -9.514 1.00 94.75 84 ASP A C 1
ATOM 621 O O . ASP A 1 84 ? 8.208 -5.656 -8.559 1.00 94.75 84 ASP A O 1
ATOM 625 N N . CYS A 1 85 ? 7.774 -6.050 -10.728 1.00 92.00 85 CYS A N 1
ATOM 626 C CA . CYS A 1 85 ? 9.079 -6.609 -11.073 1.00 92.00 85 CYS A CA 1
ATOM 627 C C . CYS A 1 85 ? 9.979 -5.577 -11.770 1.00 92.00 85 CYS A C 1
ATOM 629 O O . CYS A 1 85 ? 9.596 -4.977 -12.773 1.00 92.00 85 CYS A O 1
ATOM 631 N N . ASP A 1 86 ? 11.212 -5.421 -11.279 1.00 92.12 86 ASP A N 1
ATOM 632 C CA . ASP A 1 86 ? 12.229 -4.590 -11.927 1.00 92.12 86 ASP A CA 1
ATOM 633 C C . ASP A 1 86 ? 12.853 -5.325 -13.125 1.00 92.12 86 ASP A C 1
ATOM 635 O O . ASP A 1 86 ? 13.655 -6.249 -12.970 1.00 92.12 86 ASP A O 1
ATOM 639 N N . PHE A 1 87 ? 12.497 -4.888 -14.335 1.00 86.75 87 PHE A N 1
ATOM 640 C CA . PHE A 1 87 ? 13.030 -5.418 -15.595 1.00 86.75 87 PHE A CA 1
ATOM 641 C C . PHE A 1 87 ? 14.212 -4.610 -16.157 1.00 86.75 87 PHE A C 1
ATOM 643 O O . PHE A 1 87 ? 14.587 -4.803 -17.315 1.00 86.75 87 PHE A O 1
ATOM 650 N N . SER A 1 88 ? 14.798 -3.687 -15.384 1.00 83.94 88 SER A N 1
ATOM 651 C CA . SER A 1 88 ? 15.951 -2.889 -15.834 1.00 83.94 88 SER A CA 1
ATOM 652 C C . SER A 1 88 ? 17.218 -3.723 -16.043 1.00 83.94 88 SER A C 1
ATOM 654 O O . SER A 1 88 ? 18.061 -3.364 -16.863 1.00 83.94 88 SER A O 1
ATOM 656 N N . ASN A 1 89 ? 17.320 -4.868 -15.367 1.00 71.50 89 ASN A N 1
ATOM 657 C CA . ASN A 1 89 ? 18.317 -5.887 -15.663 1.00 71.50 89 ASN A CA 1
ATOM 658 C C . ASN A 1 89 ? 17.728 -6.852 -16.698 1.00 71.50 89 ASN A C 1
ATOM 660 O O . ASN A 1 89 ? 16.839 -7.642 -16.377 1.00 71.50 89 ASN A O 1
ATOM 664 N N . GLU A 1 90 ? 18.192 -6.781 -17.948 1.00 64.38 90 GLU A N 1
ATOM 665 C CA . GLU A 1 90 ? 17.729 -7.679 -19.007 1.00 64.38 90 GLU A CA 1
ATOM 666 C C . GLU A 1 90 ? 17.922 -9.144 -18.586 1.00 64.38 90 GLU A C 1
ATOM 668 O O . GLU A 1 90 ? 19.042 -9.624 -18.412 1.00 64.38 90 GLU A O 1
ATOM 673 N N . GLY A 1 91 ? 16.823 -9.884 -18.425 1.00 63.81 91 GLY A N 1
ATOM 674 C CA . GLY A 1 91 ? 16.903 -11.330 -18.260 1.00 63.81 91 GLY A CA 1
ATOM 675 C C . GLY A 1 91 ? 17.520 -11.952 -19.514 1.00 63.81 91 GLY A C 1
ATOM 676 O O . GLY A 1 91 ? 17.079 -11.648 -20.621 1.00 63.81 91 GLY A O 1
ATOM 677 N N . HIS A 1 92 ? 18.496 -12.854 -19.348 1.00 59.97 92 HIS A N 1
ATOM 678 C CA . HIS A 1 92 ? 19.267 -13.481 -20.439 1.00 59.97 92 HIS A CA 1
ATOM 679 C C . HIS A 1 92 ? 18.416 -14.061 -21.589 1.00 59.97 92 HIS A C 1
ATOM 681 O O . HIS A 1 92 ? 18.894 -14.190 -22.713 1.00 59.97 92 HIS A O 1
ATOM 687 N N . VAL A 1 93 ? 17.150 -14.395 -21.325 1.00 71.00 93 VAL A N 1
ATOM 688 C CA . VAL A 1 93 ? 16.223 -14.979 -22.301 1.00 71.00 93 VAL A CA 1
ATOM 689 C C . VAL A 1 93 ? 15.735 -13.959 -23.333 1.00 71.00 93 VAL A C 1
ATOM 691 O O . VAL A 1 93 ? 15.588 -14.313 -24.498 1.00 71.00 93 VAL A O 1
ATOM 694 N N . ARG A 1 94 ? 15.499 -12.693 -22.961 1.00 69.81 94 ARG A N 1
ATOM 695 C CA . ARG A 1 94 ? 14.935 -11.700 -23.895 1.00 69.81 94 ARG A CA 1
ATOM 696 C C . ARG A 1 94 ? 15.914 -11.351 -25.027 1.00 69.81 94 ARG A C 1
ATOM 698 O O . ARG A 1 94 ? 15.485 -11.421 -26.177 1.00 69.81 94 ARG A O 1
ATOM 705 N N . PRO A 1 95 ? 17.202 -11.053 -24.764 1.00 72.44 95 PRO A N 1
ATOM 706 C CA . PRO A 1 95 ? 18.184 -10.865 -25.831 1.00 72.44 95 PRO A CA 1
ATOM 707 C C . PRO A 1 95 ? 18.373 -12.127 -26.679 1.00 72.44 95 PRO A C 1
ATOM 709 O O . PRO A 1 95 ? 18.435 -12.034 -27.903 1.00 72.44 95 PRO A O 1
ATOM 712 N N . ALA A 1 96 ? 18.391 -13.310 -26.050 1.00 75.00 96 ALA A N 1
ATOM 713 C CA . ALA A 1 96 ? 18.500 -14.581 -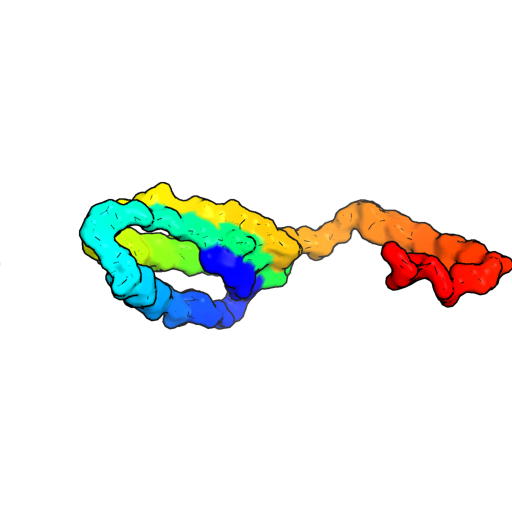26.763 1.00 75.00 96 ALA A CA 1
ATOM 714 C C . ALA A 1 96 ? 17.321 -14.797 -27.731 1.00 75.00 96 ALA A C 1
ATOM 716 O O . ALA A 1 96 ? 17.540 -15.071 -28.907 1.00 75.00 96 ALA A O 1
ATOM 717 N N . LEU A 1 97 ? 16.079 -14.575 -27.293 1.00 77.25 97 LEU A N 1
ATOM 718 C CA . LEU A 1 97 ? 14.901 -14.661 -28.163 1.00 77.25 97 LEU A CA 1
ATOM 719 C C . LEU A 1 97 ? 14.929 -13.603 -29.273 1.00 77.25 97 LEU A C 1
ATOM 721 O O . LEU A 1 97 ? 14.720 -13.939 -30.437 1.00 77.25 97 LEU A O 1
ATOM 725 N N . LEU A 1 98 ? 15.251 -12.346 -28.948 1.00 76.81 98 LEU A N 1
ATOM 726 C CA . LEU A 1 98 ? 15.366 -11.270 -29.940 1.00 76.81 98 LEU A CA 1
ATOM 727 C C . LEU A 1 98 ? 16.417 -11.571 -31.017 1.00 76.81 98 LEU A C 1
ATOM 729 O O . LEU A 1 98 ? 16.223 -11.171 -32.159 1.00 76.81 98 LEU A O 1
ATOM 733 N N . SER A 1 99 ? 17.482 -12.309 -30.692 1.00 75.81 99 SER A N 1
ATOM 734 C CA . SER A 1 99 ? 18.476 -12.740 -31.683 1.00 75.81 99 SER A CA 1
ATOM 735 C C . SER A 1 99 ? 17.970 -13.828 -32.644 1.00 75.81 99 SER A C 1
ATOM 737 O O . SER A 1 99 ? 18.448 -13.904 -33.769 1.00 75.81 99 SER A O 1
ATOM 739 N N . THR A 1 100 ? 16.964 -14.618 -32.245 1.00 73.81 100 THR A N 1
ATOM 740 C CA . THR A 1 100 ? 16.384 -15.711 -33.060 1.00 73.81 100 THR A CA 1
ATOM 741 C C . THR A 1 100 ? 15.182 -15.292 -33.917 1.00 73.81 100 THR A C 1
ATOM 743 O O . THR A 1 100 ? 14.850 -15.945 -34.908 1.00 73.81 100 THR A O 1
ATOM 746 N N . ILE A 1 101 ? 14.517 -14.185 -33.571 1.00 74.88 101 ILE A N 1
ATOM 747 C CA . ILE A 1 101 ? 13.353 -13.674 -34.314 1.00 74.88 101 ILE A CA 1
ATOM 748 C C . ILE A 1 101 ? 13.691 -13.306 -35.775 1.00 74.88 101 ILE A C 1
ATOM 750 O O . ILE A 1 101 ? 12.916 -13.688 -36.654 1.00 74.88 101 ILE A O 1
ATOM 754 N N . PRO A 1 102 ? 14.823 -12.640 -36.090 1.00 67.25 102 PRO A N 1
ATOM 755 C CA . PRO A 1 102 ? 15.194 -12.328 -37.473 1.00 67.25 102 PRO A CA 1
ATOM 756 C C . PRO A 1 102 ? 15.339 -13.572 -38.358 1.00 67.25 102 PRO A C 1
ATOM 758 O O . PRO A 1 102 ? 14.892 -13.564 -39.503 1.00 67.25 102 PRO A O 1
ATOM 761 N N . GLU A 1 103 ? 15.913 -14.654 -37.823 1.00 60.00 103 GLU A N 1
ATOM 762 C CA . GLU A 1 103 ? 16.086 -15.923 -38.547 1.00 60.00 103 GLU A CA 1
ATOM 763 C C . GLU A 1 103 ? 14.741 -16.603 -38.826 1.00 60.00 103 GLU A C 1
ATOM 765 O O . GLU A 1 103 ? 14.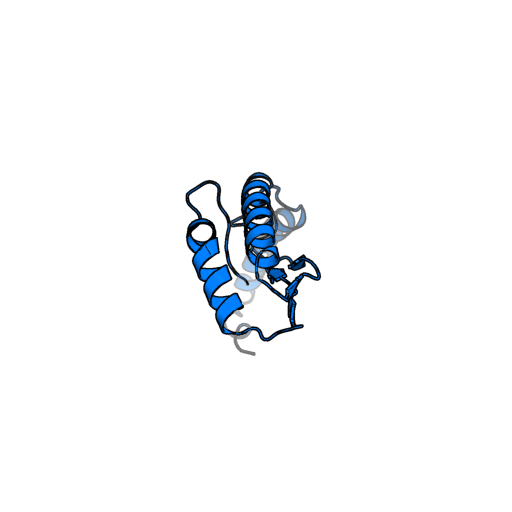526 -17.161 -39.901 1.00 60.00 103 GLU A O 1
ATOM 770 N N . THR A 1 104 ? 13.808 -16.503 -37.879 1.00 58.69 104 THR A N 1
ATOM 771 C CA . THR A 1 104 ? 12.486 -17.128 -37.994 1.00 58.69 104 THR A CA 1
ATOM 772 C C . THR A 1 104 ? 11.592 -16.369 -38.978 1.00 58.69 104 THR A C 1
ATOM 774 O O . THR A 1 104 ? 10.939 -16.989 -39.809 1.00 58.69 104 THR A O 1
ATOM 777 N N . ILE A 1 105 ? 11.597 -15.030 -38.957 1.00 59.12 105 ILE A N 1
ATOM 778 C CA . ILE A 1 105 ? 10.813 -14.213 -39.902 1.00 59.12 105 ILE A CA 1
ATOM 779 C C . ILE A 1 105 ? 11.357 -14.350 -41.332 1.00 59.12 105 ILE A C 1
ATOM 781 O O . ILE A 1 105 ? 10.573 -14.523 -42.262 1.00 59.12 105 ILE A O 1
ATOM 785 N N . GLY A 1 106 ? 12.683 -14.376 -41.514 1.00 56.22 106 GLY A N 1
ATOM 786 C CA . GLY A 1 106 ? 13.292 -14.625 -42.827 1.00 56.22 106 GLY A CA 1
ATOM 787 C C . GLY A 1 106 ? 12.960 -16.009 -43.405 1.00 56.22 106 GLY A C 1
ATOM 788 O O . GLY A 1 106 ? 12.840 -16.159 -44.620 1.00 56.22 106 GLY A O 1
ATOM 789 N N . ALA A 1 107 ? 12.756 -17.015 -42.549 1.00 53.22 107 ALA A N 1
ATOM 790 C CA . ALA A 1 107 ? 12.300 -18.342 -42.960 1.00 53.22 107 ALA A CA 1
ATOM 791 C C . ALA A 1 107 ? 10.789 -18.399 -43.278 1.00 53.22 107 ALA A C 1
ATOM 793 O O . ALA A 1 107 ? 10.379 -19.184 -44.132 1.00 53.22 107 ALA A O 1
ATOM 794 N N . VAL A 1 108 ? 9.964 -17.568 -42.629 1.00 53.06 108 VAL A N 1
ATOM 795 C CA . VAL A 1 108 ? 8.517 -17.457 -42.904 1.00 53.06 108 VAL A CA 1
ATOM 796 C C . VAL A 1 108 ? 8.258 -16.738 -44.233 1.00 53.06 108 VAL A C 1
ATOM 798 O O . VAL A 1 108 ? 7.411 -17.182 -45.007 1.00 53.06 108 VAL A O 1
ATOM 801 N N . GLU A 1 109 ? 9.028 -15.697 -44.567 1.00 51.72 109 GLU A N 1
ATOM 802 C CA . GLU A 1 109 ? 8.910 -15.009 -45.865 1.00 51.72 109 GLU A CA 1
ATOM 803 C C . GLU A 1 109 ? 9.256 -15.913 -47.061 1.00 51.72 109 GLU A C 1
ATOM 805 O O . GLU A 1 109 ? 8.686 -15.750 -48.139 1.00 51.72 109 GLU A O 1
ATOM 810 N N . ALA A 1 110 ? 10.125 -16.913 -46.873 1.00 50.91 110 ALA A N 1
ATOM 811 C CA . ALA A 1 110 ? 10.452 -17.887 -47.915 1.00 50.91 110 ALA A CA 1
ATOM 812 C C . ALA A 1 110 ? 9.293 -18.851 -48.241 1.00 50.91 110 ALA A C 1
ATOM 814 O O . ALA A 1 110 ? 9.258 -19.403 -49.341 1.00 50.91 110 ALA A O 1
ATOM 815 N N . ASN A 1 111 ? 8.344 -19.032 -47.314 1.00 52.94 111 ASN A N 1
ATOM 816 C CA . ASN A 1 111 ? 7.231 -19.976 -47.444 1.00 52.94 111 ASN A CA 1
ATOM 817 C C . ASN A 1 111 ? 5.850 -19.310 -47.597 1.00 52.94 111 ASN A C 1
ATOM 819 O O . ASN A 1 111 ? 4.872 -20.019 -47.785 1.00 52.94 111 ASN A O 1
ATOM 823 N N . GLY A 1 112 ? 5.750 -17.975 -47.578 1.00 52.59 112 GLY A N 1
ATOM 824 C CA . GLY A 1 112 ? 4.552 -17.242 -48.020 1.00 52.59 112 GLY A CA 1
ATOM 825 C C . GLY A 1 112 ? 3.280 -17.383 -47.168 1.00 52.59 112 GLY A C 1
ATOM 826 O O . GLY A 1 112 ? 2.251 -16.823 -47.544 1.00 52.59 112 GLY A O 1
ATOM 827 N N . ASP A 1 113 ? 3.326 -18.055 -46.020 1.00 55.47 113 ASP A N 1
ATOM 828 C CA . ASP A 1 113 ? 2.162 -18.253 -45.150 1.00 55.47 113 ASP A CA 1
ATOM 829 C C . ASP A 1 113 ? 2.096 -17.162 -44.074 1.00 55.47 113 ASP A C 1
ATOM 831 O O . ASP A 1 113 ? 2.569 -17.328 -42.950 1.00 55.47 113 ASP A O 1
ATOM 835 N N . VAL A 1 114 ? 1.515 -16.008 -44.415 1.00 54.81 114 VAL A N 1
ATOM 836 C CA . VAL A 1 114 ? 1.375 -14.871 -43.484 1.00 54.81 114 VAL A CA 1
ATOM 837 C C . VAL A 1 114 ? -0.075 -14.405 -43.350 1.00 54.81 114 VAL A C 1
ATOM 839 O O . VAL A 1 114 ? -0.337 -13.214 -43.441 1.00 54.81 114 VAL A O 1
ATOM 842 N N . ALA A 1 115 ? -1.045 -15.307 -43.150 1.00 43.28 115 ALA A N 1
ATOM 843 C CA . ALA A 1 115 ? -2.387 -14.892 -42.704 1.00 43.28 115 ALA A CA 1
ATOM 844 C C . ALA A 1 115 ? -3.290 -16.023 -42.162 1.00 43.28 115 ALA A C 1
ATOM 846 O O . ALA A 1 115 ? -4.467 -16.050 -42.507 1.00 43.28 115 ALA A O 1
ATOM 847 N N . GLU A 1 116 ? -2.824 -16.943 -41.306 1.00 47.50 116 GLU A N 1
ATOM 848 C CA . GLU A 1 116 ? -3.782 -17.880 -40.667 1.00 47.50 116 GLU A CA 1
ATOM 849 C C . GLU A 1 116 ? -3.466 -18.316 -39.228 1.00 47.50 116 GLU A C 1
ATOM 851 O O . GLU A 1 116 ? -4.069 -19.254 -38.725 1.00 47.50 116 GLU A O 1
ATOM 856 N N . GLN A 1 117 ? -2.569 -17.632 -38.510 1.00 46.03 117 GLN A N 1
ATOM 857 C CA . GLN A 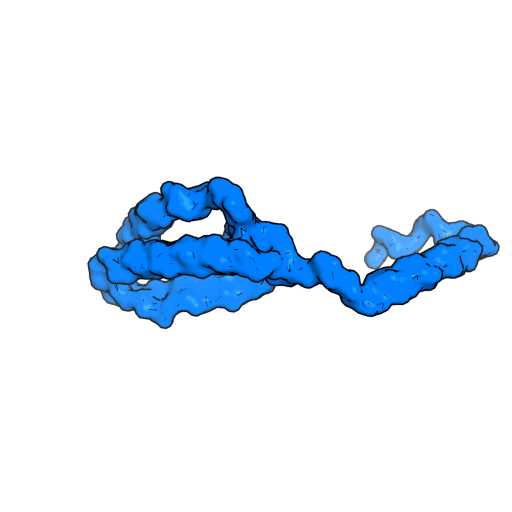1 117 ? -2.209 -18.054 -37.144 1.00 46.03 117 GLN A CA 1
ATOM 858 C C . GLN A 1 117 ? -2.409 -17.007 -36.042 1.00 46.03 117 GLN A C 1
ATOM 860 O O . GLN A 1 117 ? -1.856 -17.136 -34.955 1.00 46.03 117 GLN A O 1
ATOM 865 N N . MET A 1 118 ? -3.241 -15.990 -36.288 1.00 40.78 118 MET A N 1
ATOM 866 C CA . MET A 1 118 ? -3.689 -15.052 -35.241 1.00 40.78 118 MET A CA 1
ATOM 867 C C . MET A 1 118 ? -5.209 -15.034 -35.022 1.00 40.78 118 MET A C 1
ATOM 869 O O . MET A 1 118 ? -5.709 -14.196 -34.277 1.00 40.78 118 MET A O 1
ATOM 873 N N . VAL A 1 119 ? -5.951 -15.965 -35.633 1.00 43.72 119 VAL A N 1
ATOM 874 C CA . VAL A 1 119 ? -7.381 -16.178 -35.357 1.00 43.72 119 VAL A CA 1
ATOM 875 C C . VAL A 1 119 ? -7.651 -17.677 -35.215 1.00 43.72 119 VAL A C 1
ATOM 877 O O . VAL A 1 119 ? -8.231 -18.304 -36.098 1.00 43.72 119 VAL A O 1
ATOM 880 N N . THR A 1 120 ? -7.196 -18.283 -34.121 1.00 38.25 120 THR A N 1
ATOM 881 C CA . THR A 1 120 ? -7.868 -19.452 -33.524 1.00 38.25 120 THR A CA 1
ATOM 882 C C . THR A 1 120 ? -7.483 -19.604 -32.064 1.00 38.25 120 THR A C 1
ATOM 884 O O . THR A 1 120 ? -6.282 -19.457 -31.753 1.00 38.25 120 THR A O 1
#

Foldseek 3Di:
DEQQAQDPDDGPLLVCLLVVLVVVLVPDDAQEEDEAEYEENQHNQQDPVSVVVSVVSQVSSLVSNVPRPRYHYPYYYYDYYPNNDHCPPPDPVVVVVVVCVVVVVVVVVVVPPDPDPPPD

Sequence (120 aa):
MSDIHFGLGVNAASAKIQQIKGAVQSEIQEGTDLLLILSGDIAFSGKQAEYSVAIDFVVDLEKALQSIPNVKFLGTVTVPGNHDCDFSNEGHVRPALLSTIPETIGAVEANGDVAEQMVT